Protein AF-A0A2S6SAG4-F1 (afdb_monomer)

Radius of gyration: 24.32 Å; Cα contacts (8 Å, |Δi|>4): 75; chains: 1; bounding box: 63×27×60 Å

Secondary structure (DSSP, 8-state):
-----HHHHHHHHHHHHHHHHHHHH-TTS-HHHHHHHHHHHHHHHHHHS--B-TTS-BTT-HHHHHGGGG-HHHHHHHHHHHHHHHHHHHTHHHHHHHHHHHHSTT-HHHHHHHHHHHHHHHHHHS-HHHHHHHHHHHHHHHHHHHHHHH-

Solvent-accessible surface area (backbone atoms only — not comparable to full-atom values): 8733 Å² total; per-residue (Å²): 131,72,82,75,55,72,70,54,54,52,55,50,52,52,51,50,52,52,51,50,49,55,56,66,70,44,82,90,57,59,67,65,61,53,51,49,52,54,51,52,49,53,46,52,48,26,68,69,47,56,51,56,48,100,84,68,49,52,75,53,33,63,70,58,64,55,48,61,72,73,32,67,66,59,52,50,52,53,53,39,49,53,50,30,50,51,46,64,73,67,43,55,57,58,57,51,52,55,56,52,46,69,74,42,78,89,44,67,69,58,54,54,52,53,52,51,53,52,47,59,56,48,50,75,80,39,69,64,69,41,54,51,60,50,42,56,59,49,53,54,52,49,53,54,56,52,58,66,73,75,110

Structure (mmCIF, N/CA/C/O backbone):
data_AF-A0A2S6SAG4-F1
#
_entry.id   AF-A0A2S6SAG4-F1
#
loop_
_atom_site.group_PDB
_atom_site.id
_atom_site.type_symbol
_atom_site.label_atom_id
_atom_site.label_alt_id
_atom_site.label_comp_id
_atom_site.label_asym_id
_atom_site.label_entity_id
_atom_site.label_seq_id
_atom_site.pdbx_PDB_ins_code
_atom_site.Cartn_x
_atom_site.Cartn_y
_atom_site.Cartn_z
_atom_site.occupancy
_atom_site.B_iso_or_equiv
_atom_site.auth_seq_id
_atom_site.auth_comp_id
_atom_site.auth_asym_id
_atom_site.auth_atom_id
_atom_site.pdbx_PDB_model_num
ATOM 1 N N . MET A 1 1 ? 24.665 -6.075 -27.409 1.00 54.94 1 MET A N 1
ATOM 2 C CA . MET A 1 1 ? 23.859 -5.358 -26.399 1.00 54.94 1 MET A CA 1
ATOM 3 C C . MET A 1 1 ? 23.037 -4.355 -27.186 1.00 54.94 1 MET A C 1
ATOM 5 O O . MET A 1 1 ? 23.646 -3.574 -27.899 1.00 54.94 1 MET A O 1
ATOM 9 N N . PHE A 1 2 ? 21.710 -4.497 -27.233 1.00 61.19 2 PHE A N 1
ATOM 10 C CA . PHE A 1 2 ? 20.862 -3.641 -28.071 1.00 61.19 2 PHE A CA 1
ATOM 11 C C . PHE A 1 2 ? 20.793 -2.247 -27.440 1.00 61.19 2 PHE A C 1
ATOM 13 O O . PHE A 1 2 ? 20.119 -2.075 -26.427 1.00 61.19 2 PHE A O 1
ATOM 20 N N . ASP A 1 3 ? 21.520 -1.281 -27.997 1.00 66.38 3 ASP A N 1
ATOM 21 C CA . ASP A 1 3 ? 21.428 0.113 -27.569 1.00 66.38 3 ASP A CA 1
ATOM 22 C C . ASP A 1 3 ? 20.221 0.741 -28.285 1.00 66.38 3 ASP A C 1
ATOM 24 O O . ASP A 1 3 ? 20.219 0.940 -29.500 1.00 66.38 3 ASP A O 1
ATOM 28 N N . LEU A 1 4 ? 19.144 0.945 -27.526 1.00 71.75 4 LEU A N 1
ATOM 29 C CA . LEU A 1 4 ? 17.932 1.607 -28.001 1.00 71.75 4 LEU A CA 1
ATOM 30 C C . LEU A 1 4 ? 18.124 3.123 -27.953 1.00 71.75 4 LEU A C 1
ATOM 32 O O . LEU A 1 4 ? 18.720 3.654 -27.017 1.00 71.75 4 LEU A O 1
ATOM 36 N N . ASP A 1 5 ? 17.570 3.819 -28.942 1.00 82.00 5 ASP A N 1
ATOM 37 C CA . ASP A 1 5 ? 17.555 5.279 -28.952 1.00 82.00 5 ASP A CA 1
ATOM 38 C C . ASP A 1 5 ? 16.690 5.838 -27.805 1.00 82.00 5 ASP A C 1
ATOM 40 O O . ASP A 1 5 ? 15.719 5.206 -27.369 1.00 82.00 5 ASP A O 1
ATOM 44 N N . GLN A 1 6 ? 17.001 7.046 -27.330 1.00 82.56 6 GLN A N 1
ATOM 45 C CA . GLN A 1 6 ? 16.316 7.675 -26.193 1.00 82.56 6 GLN A CA 1
ATOM 46 C C . GLN A 1 6 ? 14.805 7.813 -26.434 1.00 82.56 6 GLN A C 1
ATOM 48 O O . GLN A 1 6 ? 14.002 7.557 -25.534 1.00 82.56 6 GLN A O 1
ATOM 53 N N . ASN A 1 7 ? 14.402 8.132 -27.665 1.00 87.88 7 ASN A N 1
ATOM 54 C CA . ASN A 1 7 ? 12.992 8.205 -28.048 1.00 87.88 7 ASN A CA 1
ATOM 55 C C . ASN A 1 7 ? 12.280 6.854 -27.894 1.00 87.88 7 ASN A C 1
ATOM 57 O O . ASN A 1 7 ? 11.136 6.804 -27.442 1.00 87.88 7 ASN A O 1
ATOM 61 N N . SER A 1 8 ? 12.967 5.750 -28.197 1.00 86.88 8 SER A N 1
ATOM 62 C CA . SER A 1 8 ? 12.405 4.404 -28.047 1.00 86.88 8 SER A CA 1
ATOM 63 C C . SER A 1 8 ? 12.121 4.088 -26.578 1.00 86.88 8 SER A C 1
ATOM 65 O O . SER A 1 8 ? 11.050 3.575 -26.262 1.00 86.88 8 SER A O 1
ATOM 67 N N . PHE A 1 9 ? 13.019 4.463 -25.658 1.00 88.12 9 PHE A N 1
ATOM 68 C CA . PHE A 1 9 ? 12.796 4.288 -24.217 1.00 88.12 9 PHE A CA 1
ATOM 69 C C . PHE A 1 9 ? 11.583 5.070 -23.700 1.00 88.12 9 PHE A C 1
ATOM 71 O O . PHE A 1 9 ? 10.832 4.552 -22.871 1.00 88.12 9 PHE A O 1
ATOM 78 N N . ILE A 1 10 ? 11.346 6.280 -24.211 1.00 90.00 10 ILE A N 1
ATOM 79 C CA . ILE A 1 10 ? 10.163 7.072 -23.848 1.00 90.00 10 ILE A CA 1
ATOM 80 C C . ILE A 1 10 ? 8.887 6.339 -24.283 1.00 90.00 10 ILE A C 1
ATOM 82 O O . ILE A 1 10 ? 8.014 6.100 -23.448 1.00 90.00 10 ILE A O 1
ATOM 86 N N . PHE A 1 11 ? 8.795 5.892 -25.540 1.00 91.94 11 PHE A N 1
ATOM 87 C CA . PHE A 1 11 ? 7.622 5.148 -26.018 1.00 91.94 11 PHE A CA 1
ATOM 88 C C . PHE A 1 11 ? 7.415 3.822 -25.278 1.00 91.94 11 PHE A C 1
ATOM 90 O O . PHE A 1 11 ? 6.280 3.493 -24.919 1.00 91.94 11 PHE A O 1
ATOM 97 N N . PHE A 1 12 ? 8.489 3.079 -24.994 1.00 91.69 12 PHE A N 1
ATOM 98 C CA . PHE A 1 12 ? 8.400 1.853 -24.201 1.00 91.69 12 PHE A CA 1
ATOM 99 C C . PHE A 1 12 ? 7.915 2.137 -22.782 1.00 91.69 12 PHE A C 1
ATOM 101 O O . PHE A 1 12 ? 6.987 1.475 -22.331 1.00 91.69 12 PHE A O 1
ATOM 108 N N . SER A 1 13 ? 8.470 3.136 -22.091 1.00 91.00 13 SER A N 1
ATOM 109 C CA . SER A 1 13 ? 8.045 3.468 -20.725 1.00 91.00 13 SER A CA 1
ATOM 110 C C . SER A 1 13 ? 6.569 3.873 -20.660 1.00 91.00 13 SER A C 1
ATOM 112 O O . SER A 1 13 ? 5.840 3.359 -19.813 1.00 91.00 13 SER A O 1
ATOM 114 N N . LEU A 1 14 ? 6.091 4.694 -21.600 1.00 94.56 14 LEU A N 1
ATOM 115 C CA . LEU A 1 14 ? 4.676 5.063 -21.702 1.00 94.56 14 LEU A CA 1
ATOM 116 C C . LEU A 1 14 ? 3.785 3.846 -21.961 1.00 94.56 14 LEU A C 1
ATOM 118 O O . LEU A 1 14 ? 2.752 3.685 -21.311 1.00 94.56 14 LEU A O 1
ATOM 122 N N . THR A 1 15 ? 4.207 2.962 -22.866 1.00 95.00 15 THR A N 1
ATOM 123 C CA . THR A 1 15 ? 3.483 1.720 -23.170 1.00 95.00 15 THR A CA 1
ATOM 124 C C . THR A 1 15 ? 3.418 0.806 -21.949 1.00 95.00 15 THR A C 1
ATOM 126 O O . THR A 1 15 ? 2.359 0.263 -21.646 1.00 95.00 15 THR A O 1
ATOM 129 N N . ILE A 1 16 ? 4.521 0.669 -21.208 1.00 94.12 16 ILE A N 1
ATOM 130 C CA . ILE A 1 16 ? 4.595 -0.132 -19.980 1.00 94.12 16 ILE A CA 1
ATOM 131 C C . ILE A 1 16 ? 3.671 0.447 -18.909 1.00 94.12 16 ILE A C 1
ATOM 133 O O . ILE A 1 16 ? 2.903 -0.301 -18.308 1.00 94.12 16 ILE A O 1
ATOM 137 N N . VAL A 1 17 ? 3.696 1.766 -18.691 1.00 95.00 17 VAL A N 1
ATOM 138 C CA . VAL A 1 17 ? 2.814 2.435 -17.724 1.00 95.00 17 VAL A CA 1
ATOM 139 C C . VAL A 1 17 ? 1.351 2.212 -18.100 1.00 95.00 17 VAL A C 1
ATOM 141 O O . VAL A 1 17 ? 0.574 1.751 -17.264 1.00 95.00 17 VAL A O 1
ATOM 144 N N . PHE A 1 18 ? 0.982 2.444 -19.359 1.00 96.81 18 PHE A N 1
ATOM 145 C CA . PHE A 1 18 ? -0.383 2.226 -19.831 1.00 96.81 18 PHE A CA 1
ATOM 146 C C . PHE A 1 18 ? -0.827 0.767 -19.659 1.00 96.81 18 PHE A C 1
ATOM 148 O O . PHE A 1 18 ? -1.881 0.499 -19.081 1.00 96.81 18 PHE A O 1
ATOM 155 N N . LEU A 1 19 ? 0.002 -0.191 -20.080 1.00 96.12 19 LEU A N 1
ATOM 156 C CA . LEU A 1 19 ? -0.297 -1.616 -19.953 1.00 96.12 19 LEU A CA 1
ATOM 157 C C . LEU A 1 19 ? -0.404 -2.043 -18.484 1.00 96.12 19 LEU A C 1
ATOM 159 O O . LEU A 1 19 ? -1.287 -2.823 -18.135 1.00 96.12 19 LEU A O 1
ATOM 163 N N . SER A 1 20 ? 0.446 -1.499 -17.609 1.00 95.06 20 SER A N 1
ATOM 164 C CA . SER A 1 20 ? 0.383 -1.751 -16.168 1.00 95.06 20 SER A CA 1
ATOM 165 C C . SER A 1 20 ? -0.914 -1.225 -15.557 1.00 95.06 20 SER A C 1
ATOM 167 O O . SER A 1 20 ? -1.515 -1.915 -14.737 1.00 95.06 20 SER A O 1
ATOM 169 N N . MET A 1 21 ? -1.395 -0.061 -16.003 1.00 95.12 21 MET A N 1
ATOM 170 C CA . MET A 1 21 ? -2.657 0.522 -15.554 1.00 95.12 21 MET A CA 1
ATOM 171 C C . MET A 1 21 ? -3.845 -0.339 -15.989 1.00 95.12 21 MET A C 1
ATOM 173 O O . MET A 1 21 ? -4.693 -0.669 -15.161 1.00 95.12 21 MET A O 1
ATOM 177 N N . VAL A 1 22 ? -3.870 -0.775 -17.253 1.00 94.94 22 VAL A N 1
ATOM 178 C CA . VAL A 1 22 ? -4.887 -1.710 -17.761 1.00 94.94 22 VAL A CA 1
ATOM 179 C C . VAL A 1 22 ? -4.844 -3.026 -16.983 1.00 94.94 22 VAL A C 1
ATOM 181 O O . VAL A 1 22 ? -5.882 -3.526 -16.559 1.00 94.94 22 VAL A O 1
ATOM 184 N N . PHE A 1 23 ? -3.652 -3.567 -16.725 1.00 95.50 23 PHE A N 1
ATOM 185 C CA . PHE A 1 23 ? -3.498 -4.800 -15.957 1.00 95.50 23 PHE A CA 1
ATOM 186 C C . PHE A 1 23 ? -3.988 -4.645 -14.513 1.00 95.50 23 PHE A C 1
ATOM 188 O O . PHE A 1 23 ? -4.676 -5.526 -13.999 1.00 95.50 23 PHE A O 1
ATOM 195 N N . TYR A 1 24 ? -3.703 -3.509 -13.871 1.00 94.81 24 TYR A N 1
ATOM 196 C CA . TYR A 1 24 ? -4.210 -3.183 -12.539 1.00 94.81 24 TYR A CA 1
ATOM 197 C C . TYR A 1 24 ? -5.732 -3.029 -12.500 1.00 94.81 24 TYR A C 1
ATOM 199 O O . TYR A 1 24 ? -6.328 -3.480 -11.523 1.00 94.81 24 TYR A O 1
ATOM 207 N N . ALA A 1 25 ? -6.346 -2.472 -13.546 1.00 94.44 25 ALA A N 1
ATOM 208 C CA . ALA A 1 25 ? -7.796 -2.303 -13.655 1.00 94.44 25 ALA A CA 1
ATOM 209 C C . ALA A 1 25 ? -8.559 -3.626 -13.856 1.00 94.44 25 ALA A C 1
ATOM 211 O O . ALA A 1 25 ? -9.762 -3.689 -13.624 1.00 94.44 25 ALA A O 1
ATOM 212 N N . ILE A 1 26 ? -7.881 -4.698 -14.279 1.00 94.69 26 ILE A N 1
ATOM 213 C CA . ILE A 1 26 ? -8.494 -6.024 -14.386 1.00 94.69 26 ILE A CA 1
ATOM 214 C C . ILE A 1 26 ? -8.625 -6.635 -12.981 1.00 94.69 26 ILE A C 1
ATOM 216 O O . ILE A 1 26 ? -7.637 -7.049 -12.362 1.00 94.69 26 ILE A O 1
ATOM 220 N N . ASP A 1 27 ? -9.860 -6.772 -12.501 1.00 91.75 27 ASP A N 1
ATOM 221 C CA . ASP A 1 27 ? -10.190 -7.310 -11.166 1.00 91.75 27 ASP A CA 1
ATOM 222 C C . ASP A 1 27 ? -10.096 -8.841 -11.051 1.00 91.75 27 ASP A C 1
ATOM 224 O O . ASP A 1 27 ? -10.445 -9.435 -10.034 1.00 91.75 27 ASP A O 1
ATOM 228 N N . LYS A 1 28 ? -9.575 -9.512 -12.083 1.00 90.25 28 LYS A N 1
ATOM 229 C CA . LYS A 1 28 ? -9.448 -10.976 -12.104 1.00 90.25 28 LYS A CA 1
ATOM 230 C C . LYS A 1 28 ? -8.377 -11.511 -11.146 1.00 90.25 28 LYS A C 1
ATOM 232 O O . LYS A 1 28 ? -8.487 -12.643 -10.685 1.00 90.25 28 LYS A O 1
ATOM 237 N N . PHE A 1 29 ? -7.328 -10.731 -10.875 1.00 92.12 29 PHE A N 1
ATOM 238 C CA . PHE A 1 29 ? -6.168 -11.165 -10.089 1.00 92.12 29 PHE A CA 1
ATOM 239 C C . PHE A 1 29 ? -5.941 -10.283 -8.861 1.00 92.12 29 PHE A C 1
ATOM 241 O O . PHE A 1 29 ? -6.187 -9.077 -8.896 1.00 92.12 29 PHE A O 1
ATOM 248 N N . SER A 1 30 ? -5.391 -10.882 -7.796 1.00 94.06 30 SER A N 1
ATOM 249 C CA . SER A 1 30 ? -4.971 -10.147 -6.599 1.00 94.06 30 SER A CA 1
ATOM 250 C C . SER A 1 30 ? -3.958 -9.060 -6.952 1.00 94.06 30 SER A C 1
ATOM 252 O O . SER A 1 30 ? -3.059 -9.263 -7.772 1.00 94.06 30 SER A O 1
ATOM 254 N N . ILE A 1 31 ? -4.087 -7.911 -6.293 1.00 91.44 31 ILE A N 1
ATOM 255 C CA . ILE A 1 31 ? -3.226 -6.748 -6.495 1.00 91.44 31 ILE A CA 1
ATOM 256 C C . ILE A 1 31 ? -1.740 -7.102 -6.351 1.00 91.44 31 ILE A C 1
ATOM 258 O O . ILE A 1 31 ? -0.944 -6.727 -7.202 1.00 91.44 31 ILE A O 1
ATOM 262 N N . LEU A 1 32 ? -1.396 -7.928 -5.355 1.00 92.56 32 LEU A N 1
ATOM 263 C CA . LEU A 1 32 ? -0.025 -8.361 -5.065 1.00 92.56 32 LEU A CA 1
ATOM 264 C C . LEU A 1 32 ? 0.576 -9.166 -6.215 1.00 92.56 32 LEU A C 1
ATOM 266 O O . LEU A 1 32 ? 1.720 -8.951 -6.603 1.00 92.56 32 LEU A O 1
ATOM 270 N N . PHE A 1 33 ? -0.215 -10.078 -6.780 1.00 94.50 33 PHE A N 1
ATOM 271 C CA . PHE A 1 33 ? 0.206 -10.886 -7.916 1.00 94.50 33 PHE A CA 1
ATOM 272 C C . PHE A 1 33 ? 0.502 -9.998 -9.129 1.00 94.50 33 PHE A C 1
ATOM 274 O O . PHE A 1 33 ? 1.535 -10.158 -9.779 1.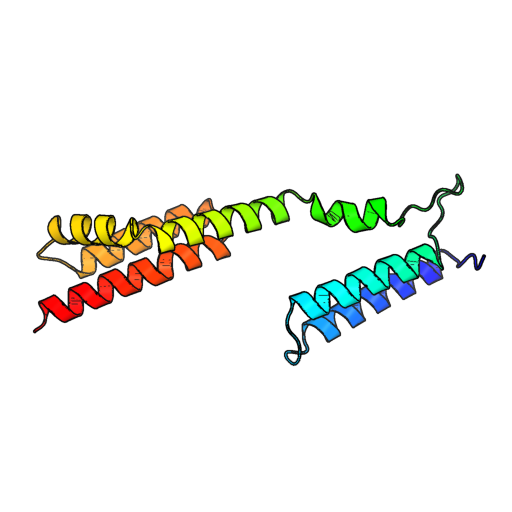00 94.50 33 PHE A O 1
ATOM 281 N N . LYS A 1 34 ? -0.354 -8.997 -9.376 1.00 94.56 34 LYS A N 1
ATOM 282 C CA . LYS A 1 34 ? -0.144 -8.008 -10.438 1.00 94.56 34 LYS A CA 1
ATOM 283 C C . LYS A 1 34 ? 1.128 -7.187 -10.207 1.00 94.56 34 LYS A C 1
ATOM 285 O O . LYS A 1 34 ? 1.928 -7.043 -11.131 1.00 94.56 34 LYS A O 1
ATOM 290 N N . SER A 1 35 ? 1.351 -6.705 -8.980 1.00 94.31 35 SER A N 1
ATOM 291 C CA . SER A 1 35 ? 2.554 -5.944 -8.612 1.00 94.31 35 SER A CA 1
ATOM 292 C C . SER A 1 35 ? 3.835 -6.746 -8.838 1.00 94.31 35 SER A C 1
ATOM 294 O O . SER A 1 35 ? 4.781 -6.216 -9.413 1.00 94.31 35 SER A O 1
ATOM 296 N N . ILE A 1 36 ? 3.861 -8.017 -8.417 1.00 95.19 36 ILE A N 1
ATOM 297 C CA . ILE A 1 36 ? 5.028 -8.898 -8.571 1.00 95.19 36 ILE A CA 1
ATOM 298 C C . ILE A 1 36 ? 5.343 -9.101 -10.053 1.00 95.19 36 ILE A C 1
ATOM 300 O O . ILE A 1 36 ? 6.489 -8.923 -10.449 1.00 95.19 36 ILE A O 1
ATOM 304 N N . ILE A 1 37 ? 4.337 -9.392 -10.883 1.00 95.56 37 ILE A N 1
ATOM 305 C CA . ILE A 1 37 ? 4.529 -9.566 -12.331 1.00 95.56 37 ILE A CA 1
ATOM 306 C C . ILE A 1 37 ? 5.121 -8.308 -12.964 1.00 95.56 37 ILE A C 1
ATOM 308 O O . ILE A 1 37 ? 6.109 -8.401 -13.690 1.00 95.56 37 ILE A O 1
ATOM 312 N N . ILE A 1 38 ? 4.538 -7.140 -12.685 1.00 95.06 38 ILE A N 1
ATOM 313 C CA . ILE A 1 38 ? 5.001 -5.872 -13.260 1.00 95.06 38 ILE A CA 1
ATOM 314 C C . ILE A 1 38 ? 6.428 -5.566 -12.803 1.00 95.06 38 ILE A C 1
ATOM 316 O O . ILE A 1 38 ? 7.263 -5.200 -13.625 1.00 95.06 38 ILE A O 1
ATOM 320 N N . LEU A 1 39 ? 6.731 -5.756 -11.518 1.00 95.44 39 LEU A N 1
ATOM 321 C CA . LEU A 1 39 ? 8.065 -5.527 -10.971 1.00 95.44 39 LEU A CA 1
ATOM 322 C C . LEU A 1 39 ? 9.103 -6.469 -11.593 1.00 95.44 39 LEU A C 1
ATOM 324 O O . LEU A 1 39 ? 10.155 -6.012 -12.035 1.00 95.44 39 LEU A O 1
ATOM 328 N N . THR A 1 40 ? 8.811 -7.769 -11.660 1.00 95.38 40 THR A N 1
ATOM 329 C CA . THR A 1 40 ? 9.689 -8.761 -12.294 1.00 95.38 40 THR A CA 1
ATOM 330 C C . THR A 1 40 ? 9.908 -8.434 -13.765 1.00 95.38 40 THR A C 1
ATOM 332 O O . THR A 1 40 ? 11.045 -8.469 -14.232 1.00 95.38 40 THR A O 1
ATOM 335 N N . PHE A 1 41 ? 8.849 -8.065 -14.487 1.00 95.00 41 PHE A N 1
ATOM 336 C CA . PHE A 1 41 ? 8.951 -7.628 -15.874 1.00 95.00 41 PHE A CA 1
ATOM 337 C C . PHE A 1 41 ? 9.868 -6.407 -16.014 1.00 95.00 41 PHE A C 1
ATOM 339 O O . PHE A 1 41 ? 10.753 -6.416 -16.862 1.00 95.00 41 PHE A O 1
ATOM 346 N N . LEU A 1 42 ? 9.711 -5.393 -15.160 1.00 94.00 42 LEU A N 1
ATOM 347 C CA . LEU A 1 42 ? 10.504 -4.163 -15.210 1.00 94.00 42 LEU A CA 1
ATOM 348 C C . LEU A 1 42 ? 11.993 -4.433 -14.933 1.00 94.00 42 LEU A C 1
ATOM 350 O O . LEU A 1 42 ? 12.856 -3.932 -15.651 1.00 94.00 42 LEU A O 1
ATOM 354 N N . LEU A 1 43 ? 12.290 -5.286 -13.946 1.00 93.94 43 LEU A N 1
ATOM 355 C CA . LEU A 1 43 ? 13.654 -5.722 -13.626 1.00 93.94 43 LEU A CA 1
ATOM 356 C C . LEU A 1 43 ? 14.304 -6.481 -14.788 1.00 93.94 43 LEU A C 1
ATOM 358 O O . LEU A 1 43 ? 15.446 -6.194 -15.144 1.00 93.94 43 LEU A O 1
ATOM 362 N N . LEU A 1 44 ? 13.585 -7.429 -15.396 1.00 93.31 44 LEU A N 1
ATOM 363 C CA . LEU A 1 44 ? 14.090 -8.186 -16.543 1.00 93.31 44 LEU A CA 1
ATOM 364 C C . LEU A 1 44 ? 14.277 -7.284 -17.765 1.00 93.31 44 LEU A C 1
ATOM 366 O O . LEU A 1 44 ? 15.318 -7.346 -18.417 1.00 93.31 44 LEU A O 1
ATOM 370 N N . PHE A 1 45 ? 13.309 -6.411 -18.045 1.00 91.62 45 PHE A N 1
ATOM 371 C CA . PHE A 1 45 ? 13.344 -5.504 -19.187 1.00 91.62 45 PHE A CA 1
ATOM 372 C C . PHE A 1 45 ? 14.565 -4.582 -19.134 1.00 91.62 45 PHE A C 1
ATOM 374 O O . PHE A 1 45 ? 15.341 -4.569 -20.084 1.00 91.62 45 PHE A O 1
ATOM 381 N N . PHE A 1 46 ? 14.804 -3.888 -18.016 1.00 90.38 46 PHE A N 1
ATOM 382 C CA . PHE A 1 46 ? 15.958 -2.987 -17.880 1.00 90.38 46 PHE A CA 1
ATOM 383 C C . PHE A 1 46 ? 17.290 -3.701 -17.616 1.00 90.38 46 PHE A C 1
ATOM 385 O O . PHE A 1 46 ? 18.353 -3.091 -17.755 1.00 90.38 46 PHE A O 1
ATOM 392 N N . SER A 1 47 ? 17.265 -4.991 -17.273 1.00 88.19 47 SER A N 1
ATOM 393 C CA . SER A 1 47 ? 18.473 -5.821 -17.261 1.00 88.19 47 SER A CA 1
ATOM 394 C C . SER A 1 47 ? 18.889 -6.251 -18.672 1.00 88.19 47 SER A C 1
ATOM 396 O O . SER A 1 47 ? 20.084 -6.370 -18.933 1.00 88.19 47 SER A O 1
ATOM 398 N N . ILE A 1 48 ? 17.930 -6.498 -19.572 1.00 88.06 48 ILE A N 1
ATOM 399 C CA . ILE A 1 48 ? 18.188 -6.887 -20.970 1.00 88.06 48 ILE A CA 1
ATOM 400 C C . ILE A 1 48 ? 18.442 -5.646 -21.844 1.00 88.06 48 ILE A C 1
ATOM 402 O O . ILE A 1 48 ? 19.348 -5.655 -22.679 1.00 88.06 48 ILE A O 1
ATOM 406 N N . PHE A 1 49 ? 17.678 -4.573 -21.619 1.00 88.44 49 PHE A N 1
ATOM 407 C CA . PHE A 1 49 ? 17.749 -3.282 -22.308 1.00 88.44 49 PHE A CA 1
ATOM 408 C C . PHE A 1 49 ? 18.113 -2.162 -21.316 1.00 88.44 49 PHE A C 1
ATOM 410 O O . PHE A 1 49 ? 17.239 -1.417 -20.862 1.00 88.44 49 PHE A O 1
ATOM 417 N N . PRO A 1 50 ? 19.393 -2.043 -20.927 1.00 87.50 50 PRO A N 1
ATOM 418 C CA . PRO A 1 50 ? 19.813 -1.055 -19.943 1.00 87.50 50 PRO A CA 1
ATOM 419 C C . PRO A 1 50 ? 19.769 0.360 -20.510 1.00 87.50 50 PRO A C 1
ATOM 421 O O . PRO A 1 50 ? 20.278 0.628 -21.599 1.00 87.50 50 PRO A O 1
ATOM 424 N N . PHE A 1 51 ? 19.214 1.278 -19.723 1.00 86.94 51 PHE A N 1
ATOM 425 C CA . PHE A 1 51 ? 19.192 2.699 -20.041 1.00 86.94 51 PHE A CA 1
ATOM 426 C C . PHE A 1 51 ? 20.476 3.348 -19.516 1.00 86.94 51 PHE A C 1
ATOM 428 O O . PHE A 1 51 ? 20.594 3.655 -18.327 1.00 86.94 51 PHE A O 1
ATOM 435 N N . LYS A 1 52 ? 21.478 3.472 -20.389 1.00 86.56 52 LYS A N 1
ATOM 436 C CA . LYS A 1 52 ? 22.807 3.984 -20.033 1.00 86.56 52 LYS A CA 1
ATOM 437 C C . LYS A 1 52 ? 22.840 5.515 -20.073 1.00 86.56 52 LYS A C 1
ATOM 439 O O . LYS A 1 52 ? 22.310 6.113 -21.005 1.00 86.56 52 LYS A O 1
ATOM 444 N N . ASN A 1 53 ? 23.498 6.138 -19.095 1.00 82.75 53 ASN A N 1
ATOM 445 C CA . ASN A 1 53 ? 23.863 7.558 -19.156 1.00 82.75 53 ASN A CA 1
ATOM 446 C C . ASN A 1 53 ? 25.106 7.780 -20.047 1.00 82.75 53 ASN A C 1
ATOM 448 O O . ASN A 1 53 ? 25.710 6.828 -20.547 1.00 82.75 53 ASN A O 1
ATOM 452 N N . SER A 1 54 ? 25.541 9.036 -20.179 1.00 79.75 54 SER A N 1
ATOM 453 C CA . SER A 1 54 ? 26.763 9.428 -20.903 1.00 79.75 54 SER A CA 1
ATOM 454 C C . SER A 1 54 ? 28.060 8.787 -20.376 1.00 79.75 54 SER A C 1
ATOM 456 O O . SER A 1 54 ? 29.070 8.803 -21.069 1.00 79.75 54 SER A O 1
ATOM 458 N N . GLU A 1 55 ? 28.041 8.214 -19.171 1.00 81.94 55 GLU A N 1
ATOM 459 C CA . GLU A 1 55 ? 29.164 7.524 -18.516 1.00 81.94 55 GLU A CA 1
ATOM 460 C C . GLU A 1 55 ? 29.068 5.989 -18.661 1.00 81.94 55 GLU A C 1
ATOM 462 O O . GLU A 1 55 ? 29.902 5.255 -18.133 1.00 81.94 55 GLU A O 1
ATOM 467 N N . GLY A 1 56 ? 28.050 5.479 -19.366 1.00 79.69 56 GLY A N 1
ATOM 468 C CA . GLY A 1 56 ? 27.816 4.047 -19.576 1.00 79.69 56 GLY A CA 1
ATOM 469 C C . GLY A 1 56 ? 27.135 3.325 -18.405 1.00 79.69 56 GLY A C 1
ATOM 470 O 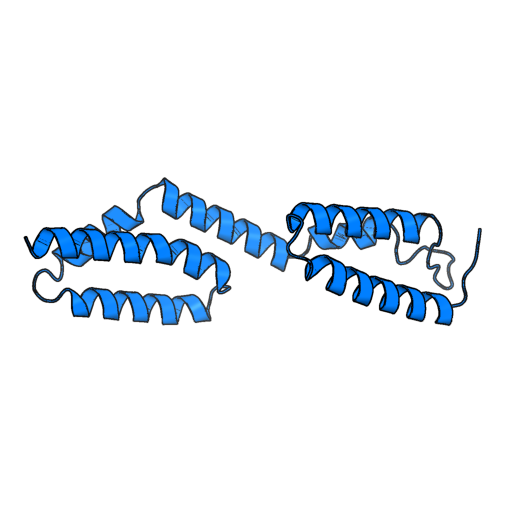O . GLY A 1 56 ? 26.956 2.105 -18.465 1.00 79.69 56 GLY A O 1
ATOM 471 N N . ILE A 1 57 ? 26.726 4.047 -17.358 1.00 81.69 57 ILE A N 1
ATOM 472 C CA . ILE A 1 57 ? 26.077 3.493 -16.163 1.00 81.69 57 ILE A CA 1
ATOM 473 C C . ILE A 1 57 ? 24.579 3.310 -16.430 1.00 81.69 57 ILE A C 1
ATOM 475 O O . ILE A 1 57 ? 23.911 4.231 -16.898 1.00 81.69 57 ILE A O 1
ATOM 479 N N . ASN A 1 58 ? 24.029 2.135 -16.101 1.00 83.56 58 ASN A N 1
ATOM 480 C CA . ASN A 1 58 ? 22.589 1.877 -16.201 1.00 83.56 58 ASN A CA 1
ATOM 481 C C . ASN A 1 58 ? 21.819 2.662 -15.125 1.00 83.56 58 ASN A C 1
ATOM 483 O O . ASN A 1 58 ? 21.854 2.310 -13.945 1.00 83.56 58 ASN A O 1
ATOM 487 N N . MET A 1 59 ? 21.082 3.691 -15.538 1.00 85.50 59 MET A N 1
ATOM 488 C CA . MET A 1 59 ? 20.271 4.535 -14.653 1.00 85.50 59 MET A CA 1
ATOM 489 C C . MET A 1 59 ? 18.979 3.853 -14.185 1.00 85.50 59 MET A C 1
ATOM 491 O O . MET A 1 59 ? 18.303 4.365 -13.298 1.00 85.50 59 MET A O 1
ATOM 495 N N . LEU A 1 60 ? 18.613 2.713 -14.773 1.00 87.12 60 LEU A N 1
ATOM 496 C CA . LEU A 1 60 ? 17.423 1.936 -14.413 1.00 87.12 60 LEU A CA 1
ATOM 497 C C . LEU A 1 60 ? 17.808 0.505 -14.021 1.00 87.12 60 LEU A C 1
ATOM 499 O O . LEU A 1 60 ? 17.120 -0.461 -14.335 1.00 87.12 60 LEU A O 1
ATOM 503 N N . GLY A 1 61 ? 18.939 0.363 -13.327 1.00 88.56 61 GLY A N 1
ATOM 504 C CA . GLY A 1 61 ? 19.378 -0.918 -12.783 1.00 88.56 61 GLY A CA 1
ATOM 505 C C . GLY A 1 61 ? 18.468 -1.449 -11.661 1.00 88.56 61 GLY A C 1
ATOM 506 O O . GLY A 1 61 ? 17.678 -0.695 -11.078 1.00 88.56 61 GLY A O 1
ATOM 507 N N . PRO A 1 62 ? 18.612 -2.738 -11.292 1.00 89.56 62 PRO A N 1
ATOM 508 C CA . PRO A 1 62 ? 17.813 -3.373 -10.243 1.00 89.56 62 PRO A CA 1
ATOM 509 C C . PRO A 1 62 ? 17.812 -2.611 -8.917 1.00 89.56 62 PRO A C 1
ATOM 511 O O . PRO A 1 62 ? 16.779 -2.515 -8.267 1.00 89.56 62 PRO A O 1
ATOM 514 N N . GLN A 1 63 ? 18.948 -2.028 -8.531 1.00 90.06 63 GLN A N 1
ATOM 515 C CA . GLN A 1 63 ? 19.098 -1.266 -7.293 1.00 90.06 63 GLN A CA 1
ATOM 516 C C . GLN A 1 63 ? 18.161 -0.055 -7.260 1.00 90.06 63 GLN A C 1
ATOM 518 O O . GLN A 1 63 ? 17.522 0.198 -6.246 1.00 90.06 63 GLN A O 1
ATOM 523 N N . ILE A 1 64 ? 18.046 0.668 -8.377 1.00 91.06 64 ILE A N 1
ATOM 524 C CA . ILE A 1 64 ? 17.220 1.876 -8.483 1.00 91.06 64 ILE A CA 1
ATOM 525 C C . ILE A 1 64 ? 15.738 1.498 -8.507 1.00 91.06 64 ILE A C 1
ATOM 527 O O . ILE A 1 64 ? 14.941 2.105 -7.797 1.00 91.06 64 ILE A O 1
ATOM 531 N N . ILE A 1 65 ? 15.378 0.450 -9.252 1.00 91.69 65 ILE A N 1
ATOM 532 C CA . ILE A 1 65 ? 14.003 -0.068 -9.306 1.00 91.69 65 ILE A CA 1
ATOM 533 C C . ILE A 1 65 ? 13.555 -0.563 -7.919 1.00 91.69 65 ILE A C 1
ATOM 535 O O . ILE A 1 65 ? 12.455 -0.246 -7.466 1.00 91.69 65 ILE A O 1
ATOM 539 N N . LEU A 1 66 ? 14.415 -1.301 -7.212 1.00 93.12 66 LEU A N 1
ATOM 540 C CA . LEU A 1 66 ? 14.133 -1.815 -5.870 1.00 93.12 66 LEU A CA 1
ATOM 541 C C . LEU A 1 66 ? 14.207 -0.735 -4.779 1.00 93.12 66 LEU A C 1
ATOM 543 O O . LEU A 1 66 ? 13.619 -0.919 -3.716 1.00 93.12 66 LEU A O 1
ATOM 547 N N . ASN A 1 67 ? 14.832 0.419 -5.031 1.00 91.50 67 ASN A N 1
ATOM 548 C CA . ASN A 1 67 ? 14.820 1.554 -4.098 1.00 91.50 67 ASN A CA 1
ATOM 549 C C . ASN A 1 67 ? 13.401 2.121 -3.872 1.00 91.50 67 ASN A C 1
ATOM 551 O O . ASN A 1 67 ? 13.162 2.866 -2.925 1.00 91.50 67 ASN A O 1
ATOM 555 N N . GLY A 1 68 ? 12.420 1.739 -4.698 1.00 87.06 68 GLY A N 1
ATOM 556 C CA . GLY A 1 68 ? 11.007 1.998 -4.416 1.00 87.06 68 GLY A CA 1
ATOM 557 C C . GLY A 1 68 ? 10.512 1.351 -3.111 1.00 87.06 68 GLY A C 1
ATOM 558 O O . GLY A 1 68 ? 9.603 1.887 -2.480 1.00 87.06 68 GLY A O 1
ATOM 559 N N . PHE A 1 69 ? 11.121 0.248 -2.657 1.00 89.56 69 PHE A N 1
ATOM 560 C CA . PHE A 1 69 ? 10.761 -0.407 -1.389 1.00 89.56 69 PHE A CA 1
ATOM 561 C C . PHE A 1 69 ? 11.185 0.395 -0.152 1.00 89.56 69 PHE A C 1
ATOM 563 O O . PHE A 1 69 ? 10.528 0.309 0.884 1.00 89.56 69 PHE A O 1
ATOM 570 N N . SER A 1 70 ? 12.236 1.209 -0.260 1.00 91.06 70 SER A N 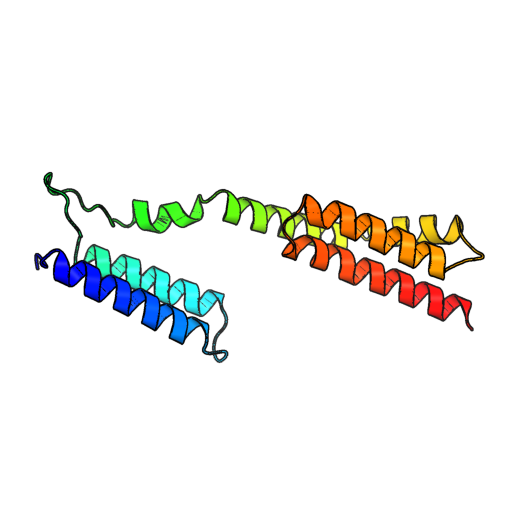1
ATOM 571 C CA . SER A 1 70 ? 12.708 2.138 0.778 1.00 91.06 70 SER A CA 1
ATOM 572 C C . SER A 1 70 ? 11.932 3.461 0.799 1.00 91.06 70 SER A C 1
ATOM 574 O O . SER A 1 70 ? 12.314 4.394 1.503 1.00 91.06 70 SER A O 1
ATOM 576 N N . ASN A 1 71 ? 10.832 3.571 0.050 1.00 91.50 71 ASN A N 1
ATOM 577 C CA . ASN A 1 71 ? 10.000 4.765 0.035 1.00 91.50 71 ASN A CA 1
ATOM 578 C C . ASN A 1 71 ? 9.323 4.995 1.404 1.00 91.50 71 ASN A C 1
ATOM 580 O O . ASN A 1 71 ? 8.562 4.156 1.893 1.00 91.50 71 ASN A O 1
ATOM 584 N N . THR A 1 72 ? 9.540 6.172 1.997 1.00 91.12 72 THR A N 1
ATOM 585 C CA . THR A 1 72 ? 8.977 6.554 3.304 1.00 91.12 72 THR A CA 1
ATOM 586 C C . THR A 1 72 ? 7.452 6.439 3.360 1.00 91.12 72 THR A C 1
ATOM 588 O O . THR A 1 72 ? 6.904 6.046 4.391 1.00 91.12 72 THR A O 1
ATOM 591 N N . SER A 1 73 ? 6.740 6.728 2.267 1.00 87.31 73 SER A N 1
ATOM 592 C CA . SER A 1 73 ? 5.281 6.586 2.197 1.00 87.31 73 SER A CA 1
ATOM 593 C C . SER A 1 73 ? 4.850 5.123 2.310 1.00 87.31 73 SER A C 1
ATOM 595 O O . SER A 1 73 ? 3.907 4.829 3.042 1.00 87.31 73 SER A O 1
ATOM 597 N N . LEU A 1 74 ? 5.563 4.193 1.664 1.00 89.38 74 LEU A N 1
ATOM 598 C CA . LEU A 1 74 ? 5.305 2.751 1.774 1.00 89.38 74 LEU A CA 1
ATOM 599 C C . LEU A 1 74 ? 5.505 2.277 3.221 1.00 89.38 74 LEU A C 1
ATOM 601 O O . LEU A 1 74 ? 4.620 1.637 3.794 1.00 89.38 74 LEU A O 1
ATOM 605 N N . ILE A 1 75 ? 6.623 2.662 3.841 1.00 90.00 75 ILE A N 1
ATOM 606 C CA . ILE A 1 75 ? 6.938 2.338 5.243 1.00 90.00 75 ILE A CA 1
ATOM 607 C C . ILE A 1 75 ? 5.859 2.885 6.189 1.00 90.00 75 ILE A C 1
ATOM 609 O O . ILE A 1 75 ? 5.421 2.194 7.111 1.00 90.00 75 ILE A O 1
ATOM 613 N N . THR A 1 76 ? 5.383 4.105 5.936 1.00 87.31 76 THR A N 1
ATOM 614 C CA . THR A 1 76 ? 4.303 4.744 6.703 1.00 87.31 76 THR A CA 1
ATOM 615 C C . THR A 1 76 ? 3.002 3.947 6.602 1.00 87.31 76 THR A C 1
ATOM 617 O O . THR A 1 76 ? 2.367 3.679 7.621 1.00 87.31 76 THR A O 1
ATOM 620 N N . VAL A 1 77 ? 2.613 3.511 5.399 1.00 85.69 77 VAL A N 1
ATOM 621 C CA . VAL A 1 77 ? 1.408 2.689 5.201 1.00 85.69 77 VAL A CA 1
ATOM 622 C C . VAL A 1 77 ? 1.520 1.364 5.954 1.00 85.69 77 VAL A C 1
ATOM 624 O O . VAL A 1 77 ? 0.595 1.011 6.681 1.00 85.69 77 VAL A O 1
ATOM 627 N N . ILE A 1 78 ? 2.653 0.660 5.852 1.00 88.75 78 ILE A N 1
ATOM 628 C CA . ILE A 1 78 ? 2.872 -0.599 6.584 1.00 88.75 78 ILE A CA 1
ATOM 629 C C . ILE A 1 78 ? 2.801 -0.372 8.097 1.00 88.75 78 ILE A C 1
ATOM 631 O O . ILE A 1 78 ? 2.122 -1.120 8.799 1.00 88.75 78 ILE A O 1
ATOM 635 N N . SER A 1 79 ? 3.446 0.679 8.601 1.00 87.25 79 SER A N 1
ATOM 636 C CA . SER A 1 79 ? 3.446 1.011 10.031 1.00 87.25 79 SER A CA 1
ATOM 637 C C . SER A 1 79 ? 2.030 1.261 10.551 1.00 87.25 79 SER A C 1
ATOM 639 O O . SER A 1 79 ? 1.646 0.759 11.607 1.00 87.25 79 SER A O 1
ATOM 641 N N . LEU A 1 80 ? 1.221 1.987 9.779 1.00 84.00 80 LEU A N 1
ATOM 642 C CA . LEU A 1 80 ? -0.164 2.265 10.130 1.00 84.00 80 LEU A CA 1
ATOM 643 C C . LEU A 1 80 ? -1.065 1.022 10.019 1.00 84.00 80 LEU A C 1
ATOM 645 O O . LEU A 1 80 ? -1.973 0.864 10.833 1.00 84.00 80 LEU A O 1
ATOM 649 N N . LEU A 1 81 ? -0.806 0.111 9.072 1.00 84.19 81 LEU A N 1
ATOM 650 C CA . LEU A 1 81 ? -1.486 -1.189 9.003 1.00 84.19 81 LEU A CA 1
ATOM 651 C C . LEU A 1 81 ? -1.175 -2.052 10.234 1.00 84.19 81 LEU A C 1
ATOM 653 O O . LEU A 1 81 ? -2.091 -2.634 10.815 1.00 84.19 81 LEU A O 1
ATOM 657 N N . ILE A 1 82 ? 0.091 -2.106 10.663 1.00 86.88 82 ILE A N 1
ATOM 658 C CA . ILE A 1 82 ? 0.510 -2.814 11.883 1.00 86.88 82 ILE A CA 1
ATOM 659 C C . ILE A 1 82 ? -0.173 -2.206 13.112 1.00 86.88 82 ILE A C 1
ATOM 661 O O . ILE A 1 82 ? -0.718 -2.943 13.934 1.00 86.88 82 ILE A O 1
ATOM 665 N N . LEU A 1 83 ? -0.200 -0.873 13.217 1.00 83.25 83 LEU A N 1
ATOM 666 C CA . LEU A 1 83 ? -0.884 -0.163 14.298 1.00 83.25 83 LEU A CA 1
ATOM 667 C C . LEU A 1 83 ? -2.381 -0.493 14.315 1.00 83.25 83 LEU A C 1
ATOM 669 O O . LEU A 1 83 ? -2.909 -0.866 15.361 1.00 83.25 83 LEU A O 1
ATOM 673 N N . GLY A 1 84 ? -3.048 -0.431 13.158 1.00 78.44 84 GLY A N 1
ATOM 674 C CA . GLY A 1 84 ? -4.459 -0.791 13.022 1.00 78.44 84 GLY A CA 1
ATOM 675 C C . GLY A 1 84 ? -4.741 -2.226 13.475 1.00 78.44 84 GLY A C 1
ATOM 676 O O . G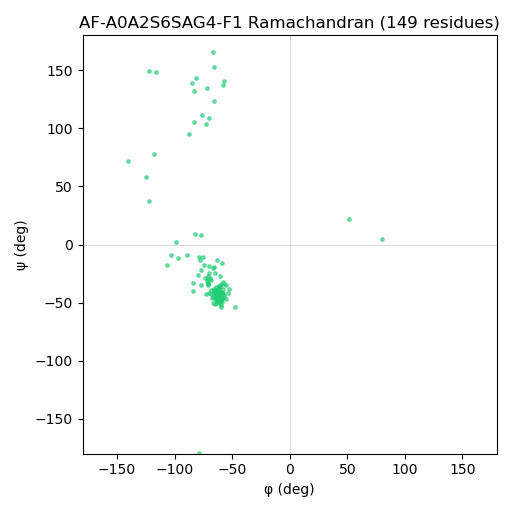LY A 1 84 ? -5.656 -2.457 14.263 1.00 78.44 84 GLY A O 1
ATOM 677 N N . GLN A 1 85 ? -3.909 -3.187 13.067 1.00 82.31 85 GLN A N 1
ATOM 678 C CA . GLN A 1 85 ? -4.033 -4.582 13.503 1.00 82.31 85 GLN A CA 1
ATOM 679 C C . GLN A 1 85 ? -3.776 -4.762 15.006 1.00 82.31 85 GLN A C 1
ATOM 681 O O . GLN A 1 85 ? -4.482 -5.528 15.663 1.00 82.31 85 GLN A O 1
ATOM 686 N N . GLY A 1 86 ? -2.800 -4.049 15.577 1.00 84.06 86 GLY A N 1
ATOM 687 C CA . GLY A 1 86 ? -2.532 -4.059 17.017 1.00 84.06 86 GLY A CA 1
ATOM 688 C C . GLY A 1 86 ? -3.719 -3.536 17.825 1.00 84.06 86 GLY A C 1
ATOM 689 O O . GLY A 1 86 ? -4.125 -4.142 18.819 1.00 84.06 86 GLY A O 1
ATOM 690 N N . VAL A 1 87 ? -4.337 -2.458 17.351 1.00 79.31 87 VAL A N 1
ATOM 691 C CA . VAL A 1 87 ? -5.550 -1.881 17.934 1.00 79.31 87 VAL A CA 1
ATOM 692 C C . VAL A 1 87 ? -6.725 -2.870 17.895 1.00 79.31 87 VAL A C 1
ATOM 694 O O . VAL A 1 87 ? -7.373 -3.087 18.920 1.00 79.31 87 VAL A O 1
ATOM 697 N N . VAL A 1 88 ? -6.962 -3.525 16.754 1.00 75.94 88 VAL A N 1
ATOM 698 C CA . VAL A 1 88 ? -8.032 -4.529 16.598 1.00 75.94 88 VAL A CA 1
ATOM 699 C C . VAL A 1 88 ? -7.791 -5.749 17.493 1.00 75.94 88 VAL A C 1
ATOM 701 O O . VAL A 1 88 ? -8.702 -6.214 18.178 1.00 75.94 88 VAL A O 1
ATOM 704 N N . ARG A 1 89 ? -6.560 -6.271 17.530 1.00 82.69 89 ARG A N 1
ATOM 705 C CA . ARG A 1 89 ? -6.228 -7.506 18.259 1.00 82.69 89 ARG A CA 1
ATOM 706 C C . ARG A 1 89 ? -6.251 -7.333 19.778 1.00 82.69 89 ARG A C 1
ATOM 708 O O . ARG A 1 89 ? -6.609 -8.270 20.485 1.00 82.69 89 ARG A O 1
ATOM 715 N N . THR A 1 90 ? -5.872 -6.160 20.281 1.00 84.44 90 THR A N 1
ATOM 716 C CA . THR A 1 90 ? -5.820 -5.884 21.727 1.00 84.44 90 THR A CA 1
ATOM 717 C C . THR A 1 90 ? -7.185 -5.583 22.342 1.00 84.44 90 THR A C 1
ATOM 719 O O . THR A 1 90 ? -7.281 -5.535 23.566 1.00 84.44 90 THR A O 1
ATOM 722 N N . ARG A 1 91 ? -8.236 -5.370 21.531 1.00 77.56 91 ARG A N 1
ATOM 723 C CA . ARG A 1 91 ? -9.573 -4.935 21.990 1.00 77.56 91 ARG A CA 1
ATOM 724 C C . ARG A 1 91 ? -9.544 -3.693 22.890 1.00 77.56 91 ARG A C 1
ATOM 726 O O . ARG A 1 91 ? -10.487 -3.425 23.629 1.00 77.56 91 ARG A O 1
ATOM 733 N N . VAL A 1 92 ? -8.478 -2.893 22.808 1.00 75.12 92 VAL A N 1
ATOM 734 C CA . VAL A 1 92 ? -8.348 -1.639 23.566 1.00 75.12 92 VAL A CA 1
ATOM 735 C C . VAL A 1 92 ? -9.516 -0.704 23.253 1.00 75.12 92 VAL A C 1
ATOM 737 O O . VAL A 1 92 ? -10.024 -0.026 24.143 1.00 75.12 92 VAL A O 1
ATOM 740 N N . LEU A 1 93 ? -9.998 -0.735 22.011 1.00 70.62 93 LEU A N 1
ATOM 741 C CA . LEU A 1 93 ? -11.164 0.026 21.578 1.00 70.62 93 LEU A CA 1
ATOM 742 C C . LEU A 1 93 ? -12.454 -0.393 22.285 1.00 70.62 93 LEU A C 1
ATOM 744 O O . LEU A 1 93 ? -13.207 0.491 22.672 1.00 70.62 93 LEU A O 1
ATOM 748 N N . ASP A 1 94 ? -12.694 -1.684 22.527 1.00 71.94 94 ASP A N 1
ATOM 749 C CA . ASP A 1 94 ? -13.906 -2.146 23.223 1.00 71.94 94 ASP A CA 1
ATOM 750 C C . ASP A 1 94 ? -13.957 -1.588 24.657 1.00 71.94 94 ASP A C 1
ATOM 752 O O . ASP A 1 94 ? -14.995 -1.113 25.132 1.00 71.94 94 ASP A O 1
ATOM 756 N N . ASN A 1 95 ? -12.804 -1.566 25.331 1.00 71.06 95 ASN A N 1
ATOM 757 C CA . ASN A 1 95 ? -12.665 -0.992 26.670 1.00 71.06 95 ASN A CA 1
ATOM 758 C C . ASN A 1 95 ? -12.822 0.535 26.668 1.00 71.06 95 ASN A C 1
ATOM 760 O O . ASN A 1 95 ? -13.426 1.093 27.581 1.00 71.06 95 ASN A O 1
ATOM 764 N N . ILE A 1 96 ? -12.292 1.228 25.658 1.00 71.94 96 ILE A N 1
ATOM 765 C CA . ILE A 1 96 ? -12.441 2.685 25.538 1.00 71.94 96 ILE A CA 1
ATOM 766 C C . ILE A 1 96 ? -13.899 3.049 25.250 1.00 71.94 96 ILE A C 1
ATOM 768 O O . ILE A 1 96 ? -14.438 3.939 25.905 1.00 71.94 96 ILE A O 1
ATOM 772 N N . VAL A 1 97 ? -14.548 2.348 24.317 1.00 69.50 97 VAL A N 1
ATOM 773 C CA . VAL A 1 97 ? -15.940 2.586 23.914 1.00 69.50 97 VAL A CA 1
ATOM 774 C C . VAL A 1 97 ? -16.894 2.322 25.074 1.00 69.50 97 VAL A C 1
ATOM 776 O O . VAL A 1 97 ? -17.714 3.183 25.378 1.00 69.50 97 VAL A O 1
ATOM 779 N N . SER A 1 98 ? -16.762 1.194 25.778 1.00 70.75 98 SER A N 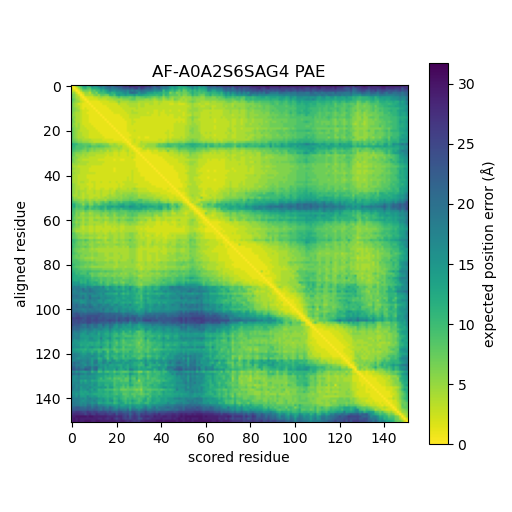1
ATOM 780 C CA . SER A 1 98 ? -17.585 0.903 26.965 1.00 70.75 98 SER A CA 1
ATOM 781 C C . SER A 1 98 ? -17.396 1.946 28.071 1.00 70.75 98 SER A C 1
ATOM 783 O O . SER A 1 98 ? -18.372 2.414 28.657 1.00 70.75 98 SER A O 1
ATOM 785 N N . LYS A 1 99 ? -16.158 2.396 28.312 1.00 73.31 99 LYS A N 1
ATOM 786 C CA . LYS A 1 99 ? -15.870 3.458 29.285 1.00 73.31 99 LYS A CA 1
ATOM 787 C C . LYS A 1 99 ? -16.470 4.807 28.872 1.00 73.31 99 LYS A C 1
ATOM 789 O O . LYS A 1 99 ? -16.985 5.521 29.728 1.00 73.31 99 LYS A O 1
ATOM 794 N N . PHE A 1 100 ? -16.453 5.133 27.580 1.00 69.19 100 PHE A N 1
ATOM 795 C CA . PHE A 1 100 ? -17.082 6.341 27.034 1.00 69.19 100 PHE A CA 1
ATOM 796 C C . PHE A 1 100 ? -18.614 6.290 27.105 1.00 69.19 100 PHE A C 1
ATOM 798 O O . PHE A 1 100 ? -19.239 7.276 27.491 1.00 69.19 100 PHE A O 1
ATOM 805 N N . LEU A 1 101 ? -19.223 5.146 26.780 1.00 67.75 101 LEU A N 1
ATOM 806 C CA . LEU A 1 101 ? -20.673 4.937 26.863 1.00 67.75 101 LEU A CA 1
ATOM 807 C C . LEU A 1 101 ? -21.176 5.041 28.310 1.00 67.75 101 LEU A C 1
ATOM 809 O O . LEU A 1 101 ? -22.187 5.694 28.558 1.00 67.75 101 LEU A O 1
ATOM 813 N N . ASN A 1 102 ? -20.422 4.503 29.272 1.00 69.81 102 ASN A N 1
ATOM 814 C CA . ASN A 1 102 ? -20.727 4.631 30.701 1.00 69.81 102 ASN A CA 1
ATOM 815 C C . ASN A 1 102 ? -20.644 6.079 31.210 1.00 69.81 102 ASN A C 1
ATOM 817 O O . ASN A 1 102 ? -21.287 6.413 32.203 1.00 69.81 102 ASN A O 1
ATOM 821 N N . PHE A 1 103 ? -19.869 6.942 30.547 1.00 69.06 103 PHE A N 1
ATOM 822 C CA . PHE A 1 103 ? -19.764 8.360 30.899 1.00 69.06 103 PHE A CA 1
ATOM 823 C C . PHE A 1 103 ? -20.949 9.188 30.368 1.00 69.06 103 PHE A C 1
ATOM 825 O O . PHE A 1 103 ? -21.317 10.196 30.968 1.00 69.06 103 PHE A O 1
ATOM 832 N N . PHE A 1 104 ? -21.595 8.741 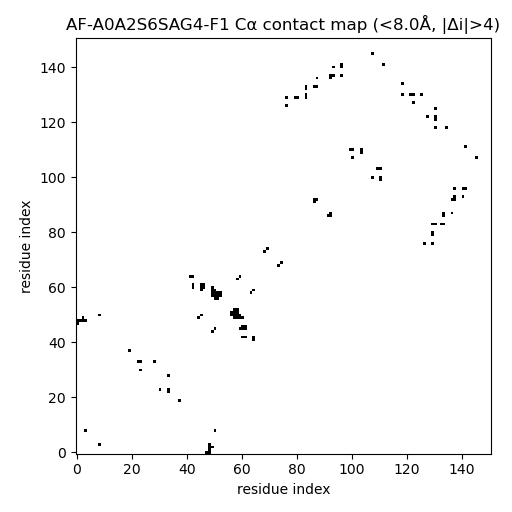29.283 1.00 68.12 104 PHE A N 1
ATOM 833 C CA . PHE A 1 104 ? -22.755 9.402 28.666 1.00 68.12 104 PHE A CA 1
ATOM 834 C C . PHE A 1 104 ? -23.976 8.466 28.530 1.00 68.12 104 PHE A C 1
ATOM 836 O O . PHE A 1 104 ? -24.511 8.307 27.429 1.00 68.12 104 PHE A O 1
ATOM 843 N N . PRO A 1 105 ? -24.494 7.895 29.635 1.00 63.59 105 PRO A N 1
ATOM 844 C CA . PRO A 1 105 ? -25.500 6.828 29.595 1.00 63.59 105 PRO A CA 1
ATOM 845 C C . PRO A 1 105 ? -26.858 7.261 29.021 1.00 63.59 105 PRO A C 1
ATOM 847 O O . PRO A 1 105 ? -27.649 6.423 28.607 1.00 63.59 105 PRO A O 1
ATOM 850 N N . LYS A 1 106 ? -27.157 8.568 28.986 1.00 66.88 106 LYS A N 1
ATOM 851 C CA . LYS A 1 106 ? -28.468 9.091 28.562 1.00 66.88 106 LYS A CA 1
ATOM 852 C C . LYS A 1 106 ? -28.540 9.543 27.100 1.00 66.88 106 LYS A C 1
ATOM 854 O O . LYS A 1 106 ? -29.637 9.807 26.627 1.00 66.88 106 LYS A O 1
ATOM 859 N N . ASN A 1 107 ? -27.412 9.664 26.387 1.00 71.50 107 ASN A N 1
ATOM 860 C CA . ASN A 1 107 ? -27.371 10.288 25.055 1.00 71.50 107 ASN A CA 1
ATOM 861 C C . ASN A 1 107 ? -26.432 9.553 24.077 1.00 71.50 107 ASN A C 1
ATOM 863 O O . ASN A 1 107 ? -25.390 10.093 23.694 1.00 71.50 107 ASN A O 1
ATOM 867 N N . PRO A 1 108 ? -26.807 8.357 23.594 1.00 69.88 108 PRO A N 1
ATOM 868 C CA . PRO A 1 108 ? -25.985 7.573 22.668 1.00 69.88 108 PRO A CA 1
ATOM 869 C C . PRO A 1 108 ? -25.643 8.300 21.358 1.00 69.88 108 PRO A C 1
ATOM 871 O O . PRO A 1 108 ? -24.546 8.151 20.821 1.00 69.88 108 PRO A O 1
ATOM 874 N N . LYS A 1 109 ? -26.544 9.165 20.871 1.00 75.06 109 LYS A N 1
ATOM 875 C CA . LYS A 1 109 ? -26.298 10.022 19.696 1.00 75.06 109 LYS A CA 1
ATOM 876 C C . LYS A 1 109 ? -25.107 10.968 19.899 1.00 75.06 109 LYS A C 1
ATOM 878 O O . LYS A 1 109 ? -24.359 11.219 18.961 1.00 75.06 109 LYS A O 1
ATOM 883 N N . LEU A 1 110 ? -24.912 11.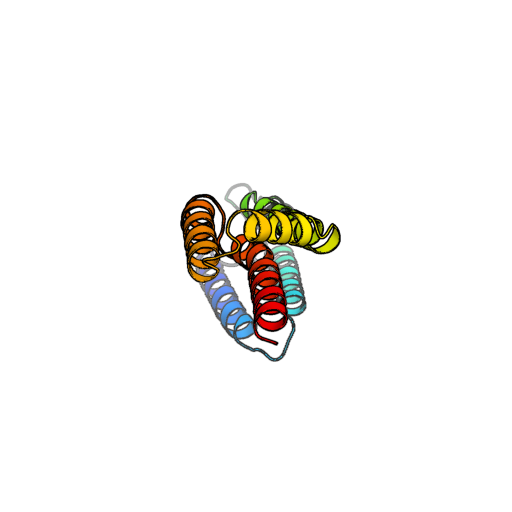465 21.121 1.00 78.75 110 LEU A N 1
ATOM 884 C CA . LEU A 1 110 ? -23.829 12.391 21.465 1.00 78.75 110 LEU A CA 1
ATOM 885 C C . LEU A 1 110 ? -22.472 11.671 21.443 1.00 78.75 110 LEU A C 1
ATOM 887 O O . LEU A 1 110 ? -21.489 12.235 20.972 1.00 78.75 110 LEU A O 1
ATOM 891 N N . VAL A 1 111 ? -22.442 10.393 21.838 1.00 74.88 111 VAL A N 1
ATOM 892 C CA . VAL A 1 111 ? -21.247 9.535 21.753 1.00 74.88 111 VAL A CA 1
ATOM 893 C C . VAL A 1 111 ? -20.826 9.312 20.299 1.00 74.88 111 VAL A C 1
ATOM 895 O O . VAL A 1 111 ? -19.648 9.457 19.980 1.00 74.88 111 VAL A O 1
ATOM 898 N N . VAL A 1 112 ? -21.777 9.041 19.399 1.00 76.44 112 VAL A N 1
ATOM 899 C CA . VAL A 1 112 ? -21.499 8.903 17.957 1.00 76.44 112 VAL A CA 1
ATOM 900 C C . VAL A 1 112 ? -20.955 10.208 17.367 1.00 76.44 112 VAL A C 1
ATOM 902 O O . VAL A 1 112 ? -19.956 10.180 16.652 1.00 76.44 112 VAL A O 1
ATOM 905 N N . ILE A 1 113 ? -21.562 11.354 17.697 1.00 82.44 113 ILE A N 1
ATOM 906 C CA . ILE A 1 113 ? -21.115 12.674 17.216 1.00 82.44 113 ILE A CA 1
ATOM 907 C C . ILE A 1 113 ? -19.691 12.986 17.696 1.00 82.44 113 ILE A C 1
ATOM 909 O O . ILE A 1 113 ? -18.850 13.375 16.889 1.00 82.44 113 ILE A O 1
ATOM 913 N N . LEU A 1 114 ? -19.391 12.769 18.980 1.00 79.62 114 LEU A N 1
ATOM 914 C CA . LEU A 1 114 ? -18.037 12.921 19.530 1.00 79.62 114 LEU A CA 1
ATOM 915 C C . LEU A 1 114 ? -17.027 12.036 18.796 1.00 79.62 114 LEU A C 1
ATOM 917 O O . LEU A 1 114 ? -15.940 12.491 18.448 1.00 79.62 114 LEU A O 1
ATOM 921 N N . CYS A 1 115 ? -17.402 10.789 18.521 1.00 77.56 115 CYS A N 1
ATOM 922 C CA . CYS A 1 115 ? -16.558 9.843 17.805 1.00 77.56 115 CYS A CA 1
ATOM 923 C C . CYS A 1 115 ? -16.260 10.315 16.370 1.00 77.56 115 CYS A C 1
ATOM 925 O O . CYS A 1 115 ? -15.108 10.296 15.939 1.00 77.56 115 CYS A O 1
ATOM 927 N N . LEU A 1 116 ? -17.275 10.817 15.659 1.00 81.81 116 LEU A N 1
ATOM 928 C CA . LEU A 1 116 ? -17.119 11.389 14.319 1.00 81.81 116 LEU A CA 1
ATOM 929 C C . LEU A 1 116 ? -16.238 12.645 14.314 1.00 81.81 116 LEU A C 1
ATOM 931 O O . LEU A 1 116 ? -15.417 12.794 13.414 1.00 81.81 116 LEU A O 1
ATOM 935 N N . ILE A 1 117 ? -16.357 13.520 15.318 1.00 84.56 117 ILE A N 1
ATOM 936 C CA . ILE A 1 117 ? -15.498 14.711 15.455 1.00 84.56 117 ILE A CA 1
ATOM 937 C C . ILE A 1 117 ? -14.035 14.304 15.664 1.00 84.56 117 ILE A C 1
ATOM 939 O O . ILE A 1 117 ? -13.142 14.863 15.028 1.00 84.56 117 ILE A O 1
ATOM 943 N N . ILE A 1 118 ? -13.786 13.306 16.516 1.00 79.69 118 ILE A N 1
ATOM 944 C CA . ILE A 1 118 ? -12.441 12.768 16.753 1.00 79.69 118 ILE A CA 1
ATOM 945 C C . ILE A 1 118 ? -11.859 12.208 15.452 1.00 79.69 118 ILE A C 1
ATOM 947 O O . ILE A 1 118 ? -10.717 12.515 15.120 1.00 79.69 118 ILE A O 1
ATOM 951 N N . VAL A 1 119 ? -12.637 11.444 14.679 1.00 77.88 119 VAL A N 1
ATOM 952 C CA . VAL A 1 119 ? -12.189 10.933 13.373 1.00 77.88 119 VAL A CA 1
ATOM 953 C C . VAL A 1 119 ? -11.909 12.047 12.391 1.00 77.88 119 VAL A C 1
ATOM 955 O O . VAL A 1 119 ? -10.885 12.002 11.721 1.00 77.88 119 VAL A O 1
ATOM 958 N N . LEU A 1 120 ? -12.793 13.036 12.298 1.00 82.06 120 LEU A N 1
ATOM 959 C CA . LEU A 1 120 ? -12.618 14.162 11.389 1.00 82.06 120 LEU A CA 1
ATOM 960 C C . LEU A 1 120 ? -11.307 14.896 11.685 1.00 82.06 120 LEU A C 1
ATOM 962 O O . LEU A 1 120 ? -10.560 15.214 10.763 1.00 82.06 120 LEU A O 1
ATOM 966 N N . PHE A 1 121 ? -10.990 15.086 12.967 1.00 82.19 121 PHE A N 1
ATOM 967 C CA . PHE A 1 121 ? -9.716 15.658 13.381 1.00 82.19 121 PHE A CA 1
ATOM 968 C C . PHE A 1 121 ? -8.541 14.727 13.051 1.00 82.19 121 PHE A C 1
ATOM 970 O O . PHE A 1 121 ? -7.598 15.157 12.396 1.00 82.19 121 PHE A O 1
ATOM 977 N N . LEU A 1 122 ? -8.597 13.442 13.424 1.00 77.69 122 LEU A N 1
ATOM 978 C CA . LEU A 1 122 ? -7.517 12.479 13.154 1.00 77.69 122 LEU A CA 1
ATOM 979 C C . LEU A 1 122 ? -7.255 12.270 11.654 1.00 77.69 122 LEU A C 1
ATOM 981 O O . LEU A 1 122 ? -6.103 12.114 11.259 1.00 77.69 122 LEU A O 1
ATOM 985 N N . SER A 1 123 ? -8.293 12.289 10.818 1.00 79.38 123 SER A N 1
ATOM 986 C CA . SER A 1 123 ? -8.197 12.115 9.363 1.00 79.38 123 SER A CA 1
ATOM 987 C C . SER A 1 123 ? -7.462 13.266 8.674 1.00 79.38 123 SER A C 1
ATOM 989 O O . SER A 1 123 ? -6.968 13.078 7.568 1.00 79.38 123 SER A O 1
ATOM 991 N N . ALA A 1 124 ? -7.363 14.440 9.308 1.00 73.19 124 ALA A N 1
ATOM 992 C CA . ALA A 1 124 ? -6.576 15.561 8.794 1.00 73.19 124 ALA A CA 1
ATOM 993 C C . ALA A 1 124 ? -5.062 15.385 9.026 1.00 73.19 124 ALA A C 1
ATO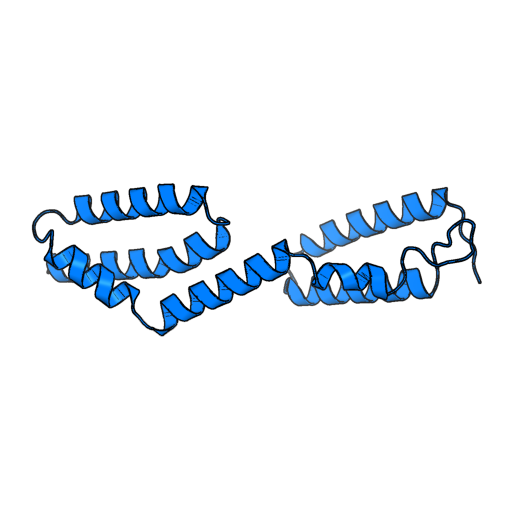M 995 O O . ALA A 1 124 ? -4.261 15.987 8.314 1.00 73.19 124 ALA A O 1
ATOM 996 N N . PHE A 1 125 ? -4.666 14.559 10.002 1.00 69.25 125 PHE A N 1
ATOM 997 C CA . PHE A 1 125 ? -3.261 14.308 10.359 1.00 69.25 125 PHE A CA 1
ATOM 998 C C . PHE A 1 125 ? -2.754 12.927 9.921 1.00 69.25 125 PHE A C 1
ATOM 1000 O O . PHE A 1 125 ? -1.546 12.699 9.880 1.00 69.25 125 PHE A O 1
ATOM 1007 N N . LEU A 1 126 ? -3.654 11.993 9.609 1.00 69.06 126 LEU A N 1
ATOM 1008 C CA . LEU A 1 126 ? -3.334 10.616 9.241 1.00 69.06 126 LEU A CA 1
ATOM 1009 C C . LEU A 1 126 ? -3.753 10.323 7.798 1.00 69.06 126 LEU A C 1
ATOM 1011 O O . LEU A 1 126 ? -4.764 10.821 7.318 1.00 69.06 126 LEU A O 1
ATOM 1015 N N . ASN A 1 127 ? -3.015 9.439 7.117 1.00 71.00 127 ASN A N 1
ATOM 1016 C CA . ASN A 1 127 ? -3.468 8.890 5.837 1.00 71.00 127 ASN A CA 1
ATOM 1017 C C . ASN A 1 127 ? -4.829 8.190 6.019 1.00 71.00 127 ASN A C 1
ATOM 1019 O O . ASN A 1 127 ? -5.023 7.443 6.977 1.00 71.00 127 ASN A O 1
ATOM 1023 N N . ASN A 1 128 ? -5.759 8.394 5.083 1.00 75.06 128 ASN A N 1
ATOM 1024 C CA . ASN A 1 128 ? -7.163 7.982 5.224 1.00 75.06 128 ASN A CA 1
ATOM 1025 C C . ASN A 1 128 ? -7.367 6.462 5.437 1.00 75.06 128 ASN A C 1
ATOM 1027 O O . ASN A 1 128 ? -8.259 6.049 6.174 1.00 75.06 128 ASN A O 1
ATOM 1031 N N . THR A 1 129 ? -6.533 5.606 4.835 1.00 77.12 129 THR A N 1
ATOM 1032 C CA . THR A 1 129 ? -6.684 4.135 4.861 1.00 77.12 129 THR A CA 1
ATOM 1033 C C . THR A 1 129 ? -6.650 3.510 6.272 1.00 77.12 129 THR A C 1
ATOM 1035 O O . THR A 1 129 ? -7.581 2.791 6.631 1.00 77.12 129 THR A O 1
ATOM 1038 N N . PRO A 1 130 ? -5.630 3.752 7.112 1.00 69.50 130 PRO A N 1
ATOM 1039 C CA . PRO A 1 130 ? -5.580 3.208 8.473 1.00 69.50 130 PRO A CA 1
ATOM 1040 C C . PRO A 1 130 ? -6.602 3.808 9.436 1.00 69.50 130 PRO A C 1
ATOM 1042 O O . PRO A 1 130 ? -7.046 3.108 10.345 1.00 69.50 130 PRO A O 1
ATOM 1045 N N . VAL A 1 131 ? -7.011 5.064 9.235 1.00 77.12 131 VAL A N 1
ATOM 1046 C CA . VAL A 1 131 ? -8.073 5.686 10.042 1.00 77.12 131 VAL A CA 1
ATOM 1047 C C . VAL A 1 131 ? -9.362 4.879 9.912 1.00 77.12 131 VAL A C 1
ATOM 1049 O O . VAL A 1 131 ? -9.966 4.512 10.918 1.00 77.12 131 VAL A O 1
ATOM 1052 N N . VAL A 1 132 ? -9.734 4.513 8.682 1.00 77.19 132 VAL A N 1
ATOM 1053 C CA . VAL A 1 132 ? -10.914 3.679 8.415 1.00 77.19 132 VAL A CA 1
ATOM 1054 C C . VAL A 1 132 ? -10.792 2.304 9.077 1.00 77.19 132 VAL A C 1
ATOM 1056 O O . VAL A 1 132 ? -11.747 1.847 9.702 1.00 77.19 132 VAL A O 1
ATOM 1059 N N . ILE A 1 133 ? -9.620 1.662 9.005 1.00 75.69 133 ILE A N 1
ATOM 1060 C CA . ILE A 1 133 ? -9.379 0.340 9.615 1.00 75.69 133 ILE A CA 1
ATOM 1061 C C . ILE A 1 133 ? -9.606 0.368 11.131 1.00 75.69 133 ILE A C 1
ATOM 1063 O O . ILE A 1 133 ? -10.193 -0.562 11.679 1.00 75.69 133 ILE A O 1
ATOM 1067 N N . ILE A 1 134 ? -9.172 1.434 11.805 1.00 74.56 134 ILE A N 1
ATOM 1068 C CA . ILE A 1 134 ? -9.379 1.617 13.247 1.00 74.56 134 ILE A CA 1
ATOM 1069 C C . ILE A 1 134 ? -10.846 1.934 13.551 1.00 74.56 134 ILE A C 1
ATOM 1071 O O . ILE A 1 134 ? -11.350 1.551 14.601 1.00 74.56 134 ILE A O 1
ATOM 1075 N N . PHE A 1 135 ? -11.554 2.605 12.644 1.00 75.19 135 PHE A N 1
ATOM 1076 C CA . PHE A 1 135 ? -12.902 3.097 12.908 1.00 75.19 135 PHE A CA 1
ATOM 1077 C C . PHE A 1 135 ? -14.018 2.073 12.679 1.00 75.19 135 PHE A C 1
ATOM 1079 O O . PHE A 1 135 ? -15.002 2.075 13.418 1.00 75.19 135 PHE A O 1
ATOM 1086 N N . ILE A 1 136 ? -13.858 1.164 11.711 1.00 79.88 136 ILE A N 1
ATOM 1087 C CA . ILE A 1 136 ? -14.797 0.052 11.476 1.00 79.88 136 ILE A CA 1
ATOM 1088 C C . ILE A 1 136 ? -15.153 -0.694 12.780 1.00 79.88 136 ILE A C 1
ATOM 1090 O O . ILE A 1 136 ? -16.344 -0.783 13.091 1.00 79.88 136 ILE A O 1
ATOM 1094 N N . PRO A 1 137 ? -14.189 -1.188 13.585 1.00 72.38 137 PRO A N 1
ATOM 1095 C CA . PRO A 1 137 ? -14.509 -1.887 14.828 1.00 72.38 137 PRO A CA 1
ATOM 1096 C C . PRO A 1 137 ? -15.111 -0.964 15.900 1.00 72.38 137 PRO A C 1
ATOM 1098 O O . PRO A 1 137 ? -15.948 -1.418 16.673 1.00 72.38 137 PRO A O 1
ATOM 1101 N N . ILE A 1 138 ? -14.756 0.330 15.938 1.00 75.12 138 ILE A N 1
ATOM 1102 C CA . ILE A 1 138 ? -15.348 1.298 16.886 1.00 75.12 138 ILE A CA 1
ATOM 1103 C C . ILE A 1 138 ? -16.849 1.424 16.642 1.00 75.12 138 ILE A C 1
ATOM 1105 O O . ILE A 1 138 ? -17.645 1.304 17.573 1.00 75.12 138 ILE A O 1
ATOM 1109 N N . ILE A 1 139 ? -17.241 1.629 15.383 1.00 76.06 139 ILE A N 1
ATOM 1110 C CA . ILE A 1 139 ? -18.649 1.733 14.998 1.00 76.06 139 ILE A CA 1
ATOM 1111 C C . ILE A 1 139 ? -19.386 0.424 15.284 1.00 76.06 139 ILE A C 1
ATOM 1113 O O . ILE A 1 139 ? -20.474 0.460 15.857 1.00 76.06 139 ILE A O 1
ATOM 1117 N N . GLN A 1 140 ? -18.782 -0.727 14.973 1.00 76.56 140 GLN A N 1
ATOM 1118 C CA . GLN A 1 140 ? -19.356 -2.034 15.311 1.00 76.56 140 GLN A CA 1
ATOM 1119 C C . GLN A 1 140 ? -19.574 -2.197 16.826 1.00 76.56 140 GLN A C 1
ATOM 1121 O O . GLN A 1 140 ? -20.629 -2.675 17.245 1.00 76.56 140 GLN A O 1
ATOM 1126 N N . GLY A 1 141 ? -18.620 -1.757 17.652 1.00 73.62 141 GLY A N 1
ATOM 1127 C CA . GLY A 1 141 ? -18.732 -1.777 19.112 1.00 73.62 141 GLY A CA 1
ATOM 1128 C C . GLY A 1 141 ? -19.833 -0.857 19.645 1.00 73.62 141 GLY A C 1
ATOM 1129 O O . GLY A 1 141 ? -20.570 -1.246 20.552 1.00 73.62 141 GLY A O 1
ATOM 1130 N N . ILE A 1 142 ? -19.993 0.338 19.069 1.00 72.50 142 ILE A N 1
ATOM 1131 C CA . ILE A 1 142 ? -21.077 1.260 19.436 1.00 72.50 142 ILE A CA 1
ATOM 1132 C C . ILE A 1 142 ? -22.434 0.652 19.070 1.00 72.50 142 ILE A C 1
ATOM 1134 O O . ILE A 1 142 ? -23.291 0.556 19.943 1.00 72.50 142 ILE A O 1
ATOM 1138 N N . ILE A 1 143 ? -22.615 0.182 17.830 1.00 75.19 143 ILE A N 1
ATOM 1139 C CA . ILE A 1 143 ? -23.875 -0.429 17.366 1.00 75.19 143 ILE A CA 1
ATOM 1140 C C . ILE A 1 143 ? -24.280 -1.591 18.279 1.00 75.19 143 ILE A C 1
ATOM 1142 O O . ILE A 1 143 ? -25.408 -1.623 18.762 1.00 75.19 143 ILE A O 1
ATOM 1146 N N . LYS A 1 144 ? -23.338 -2.487 18.601 1.00 71.12 144 LYS A N 1
ATOM 1147 C CA . LYS A 1 144 ? -23.602 -3.634 19.475 1.00 71.12 144 LYS A CA 1
ATOM 1148 C C . LYS A 1 144 ? -24.099 -3.222 20.864 1.00 71.12 144 LYS A C 1
ATOM 1150 O O . LYS A 1 144 ? -25.002 -3.857 21.388 1.00 71.12 144 LYS A O 1
ATOM 1155 N N . ASN A 1 145 ? -23.528 -2.181 21.469 1.00 67.50 145 ASN A N 1
ATOM 1156 C CA . ASN A 1 145 ? -23.973 -1.708 22.786 1.00 67.50 145 ASN A CA 1
ATOM 1157 C C . ASN A 1 145 ? -25.317 -0.965 22.732 1.00 67.50 145 ASN A C 1
ATOM 1159 O O . ASN A 1 145 ? -26.063 -0.998 23.708 1.00 67.50 145 ASN A O 1
ATOM 1163 N N . LEU A 1 146 ? -25.639 -0.315 21.610 1.00 68.69 146 LEU A N 1
ATOM 1164 C CA . LEU A 1 146 ? -26.944 0.316 21.413 1.00 68.69 146 LEU A CA 1
ATOM 1165 C C . LEU A 1 146 ? -28.059 -0.719 21.263 1.00 68.69 146 LEU A C 1
ATOM 1167 O O . LEU A 1 146 ? -29.094 -0.549 21.898 1.00 68.69 146 LEU A O 1
ATOM 1171 N N . ASP A 1 147 ? -27.833 -1.805 20.521 1.00 62.22 147 ASP A N 1
ATOM 1172 C CA . ASP A 1 147 ? -28.812 -2.899 20.406 1.00 62.22 147 ASP A CA 1
ATOM 1173 C C . ASP A 1 147 ? -29.103 -3.566 21.761 1.00 62.22 147 ASP A C 1
ATOM 1175 O O . ASP A 1 147 ? -30.245 -3.909 22.046 1.00 62.22 147 ASP A O 1
ATOM 1179 N N . ILE A 1 148 ? -28.097 -3.691 22.636 1.00 56.12 148 ILE A N 1
ATOM 1180 C CA . ILE A 1 148 ? -28.267 -4.255 23.990 1.00 56.12 148 ILE A CA 1
ATOM 1181 C C . ILE A 1 148 ? -29.064 -3.310 24.914 1.00 56.12 148 ILE A C 1
ATOM 1183 O O . ILE A 1 148 ? -29.669 -3.769 25.874 1.00 56.12 148 ILE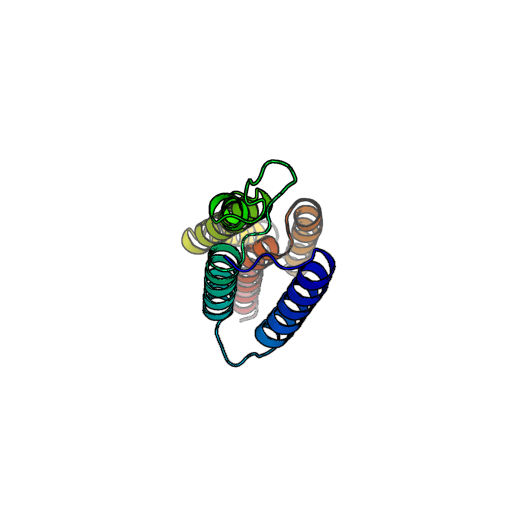 A O 1
ATOM 1187 N N . SER A 1 149 ? -29.082 -1.999 24.646 1.00 47.66 149 SER A N 1
ATOM 1188 C CA . SER A 1 149 ? -29.790 -1.001 25.464 1.00 47.66 149 SER A CA 1
ATOM 1189 C C . SER A 1 149 ? -31.245 -0.759 25.033 1.00 47.66 149 SER A C 1
ATOM 1191 O O . SER A 1 149 ? -31.948 -0.018 25.723 1.00 47.66 149 SER A O 1
ATOM 1193 N N . VAL A 1 150 ? -31.680 -1.296 23.888 1.00 50.19 150 VAL A N 1
ATOM 1194 C CA . VAL A 1 150 ? -33.038 -1.101 23.335 1.00 50.19 150 VAL A CA 1
ATOM 1195 C C . VAL A 1 150 ? -33.946 -2.326 23.562 1.00 50.19 150 VAL A C 1
ATOM 1197 O O . VAL A 1 150 ? -35.153 -2.224 23.345 1.00 50.19 150 VAL A O 1
ATOM 1200 N N . GLY A 1 151 ? -33.398 -3.453 24.033 1.00 38.25 151 GLY A N 1
ATOM 1201 C CA . GLY A 1 151 ? -34.150 -4.632 24.497 1.00 38.25 151 GLY A CA 1
ATOM 1202 C C . GLY A 1 151 ? -34.297 -4.672 26.012 1.00 38.25 151 GLY A C 1
ATOM 1203 O O . GLY A 1 151 ? -35.346 -5.171 26.475 1.00 38.25 151 GLY A O 1
#

Mean predicted aligned error: 8.98 Å

Foldseek 3Di:
DDADDPVVVVVVVVVLVVVLVVLCPPPPDDNVVSVVVSLVCQQVVCVVHFDQDPVRDRPSHPVNSCCVCVDPVNVQVVVLVVVLVVLVVVCVLLVVLVVLCVVVVPCLVVSVVVLVVVLVVVVVVGPNVSSVSNVVVNVVSSVVVVVVVVD

pLDDT: mean 81.8, std 10.98, range [38.25, 96.81]

Sequence (151 aa):
MFDLDQNSFIFFSLTIVFLSMVFYAIDKFSILFKSIIILTFLLLFFSIFPFKNSEGINMLGPQIILNGFSNTSLITVISLLILGQGVVRTRVLDNIVSKFLNFFPKNPKLVVILCLIIVLFLSAFLNNTPVVIIFIPIIQGIIKNLDISVG